Protein AF-A0A1J3CJ86-F1 (afdb_monomer)

Mean predicted aligned error: 16.38 Å

Radius of gyration: 34.25 Å; Cα contacts (8 Å, |Δi|>4): 81; chains: 1; bounding box: 59×75×87 Å

Organism: Noccaea caerulescens (NCBI:txid107243)

Sequence (129 aa):
MSSCFKLSFVILFLCLLSSSFSSSASPLNSTDESETLRPQKEIQKLKLIRKQLQMINKPAVKTIQSSDGDTIDCVPSHHQPAFDHPSLHGQRPMDPPEMPKGYDQENESHEDFQLWSLSGESCLEGTIP

pLDDT: mean 77.87, std 17.09, range [33.91, 97.94]

Secondary structure (DSSP, 8-state):
--HHHHHHHHHHHHHHHGGG--------------TTHHHHHHHHHHHHHHHHHHHHPPPPSEEEE-TTS-EEEEEEGGGSGGGGSTTTTTPPPPPPPPPPPPP--TT------SGGGGGS--PPTTEE-

InterPro domains:
  IPR025521 Neprosin activation peptide [PF14365] (63-129)
  IPR053168 Glutamic endopeptidase [PTHR31589] (49-129)

Nearest PDB structures (foldseek):
  3ce2-assembly1_A  TM=3.555E-01  e=5.624E+00  Chlamydia abortus S26/3
  1mnm-assembly1_B  TM=3.456E-01  e=8.381E+00  Saccharomyces cerevisiae

Solvent-accessible surface area (backbone atoms only — not comparable to full-atom values): 8413 Å² total; per-residue (Å²): 136,63,66,67,61,51,54,52,52,52,52,54,52,54,59,60,59,59,77,73,69,81,85,75,82,82,87,81,97,67,95,70,82,61,78,77,52,57,65,57,51,49,54,53,51,52,52,52,49,54,55,50,48,64,69,60,58,66,77,55,84,45,73,49,75,25,95,89,66,51,76,40,51,16,26,50,57,51,66,41,62,74,30,73,39,83,93,37,50,92,48,68,78,73,84,77,74,82,76,78,79,70,83,86,58,95,80,64,75,86,69,75,85,48,72,48,64,74,70,76,61,76,57,59,90,72,32,37,103

Foldseek 3Di:
DPPVVVVVVVVVVVVVVVVPDDDDDDDDDDPDPPPVVVVVVVVVVVVVVVVVCVLQDAQAPDWFAFPVGDIDGWHQQCSHSVCVPPVNPPPQDDDDPDDDDDDCPPPDDPPPVDRRVVVVDDHDPRIHD

Structure (mmCIF, N/CA/C/O backbone):
data_AF-A0A1J3CJ86-F1
#
_entry.id   AF-A0A1J3CJ86-F1
#
loop_
_atom_site.group_PDB
_atom_site.id
_atom_site.type_symbol
_atom_site.label_atom_id
_atom_site.label_alt_id
_atom_site.label_comp_id
_atom_site.label_asym_id
_atom_site.label_entity_id
_atom_site.label_seq_id
_atom_site.pdbx_PDB_ins_code
_atom_site.Cartn_x
_atom_site.Cartn_y
_atom_site.Cartn_z
_atom_site.occupancy
_atom_site.B_iso_or_equiv
_atom_site.auth_seq_id
_atom_site.auth_comp_id
_atom_site.auth_asym_id
_atom_site.auth_atom_id
_atom_site.pdbx_PDB_model_num
ATOM 1 N N . MET A 1 1 ? 29.970 55.530 -54.287 1.00 57.94 1 MET A N 1
ATOM 2 C CA . MET A 1 1 ? 29.351 54.180 -54.229 1.00 57.94 1 MET A CA 1
ATOM 3 C C . MET A 1 1 ? 30.361 53.015 -54.309 1.00 57.94 1 MET A C 1
ATOM 5 O O . MET A 1 1 ? 29.983 51.937 -54.732 1.00 57.94 1 MET A O 1
ATOM 9 N N . SER A 1 2 ? 31.623 53.165 -53.865 1.00 59.69 2 SER A N 1
ATOM 10 C CA . SER A 1 2 ? 32.623 52.066 -53.922 1.00 59.69 2 SER A CA 1
ATOM 11 C C . SER A 1 2 ? 33.019 51.507 -52.542 1.00 59.69 2 SER A C 1
ATOM 13 O O . SER A 1 2 ? 33.425 50.355 -52.441 1.00 59.69 2 SER A O 1
ATOM 15 N N . SER A 1 3 ? 32.850 52.278 -51.459 1.00 58.56 3 SER A N 1
ATOM 16 C CA . SER A 1 3 ? 33.289 51.865 -50.113 1.00 58.56 3 SER A CA 1
ATOM 17 C C . SER A 1 3 ? 32.353 50.835 -49.453 1.00 58.56 3 SER A C 1
ATOM 19 O O . SER A 1 3 ? 32.815 49.832 -48.917 1.00 58.56 3 SER A O 1
ATOM 21 N N . CYS A 1 4 ? 31.030 50.997 -49.582 1.00 60.34 4 CYS A N 1
ATOM 22 C CA . CYS A 1 4 ? 30.057 50.068 -48.986 1.00 60.34 4 CYS A CA 1
ATOM 23 C C . CYS A 1 4 ? 30.062 48.679 -49.650 1.00 60.34 4 CYS A C 1
ATOM 25 O O . CYS A 1 4 ? 29.867 47.673 -48.974 1.00 60.34 4 CYS A O 1
ATOM 27 N N . PHE A 1 5 ? 30.345 48.612 -50.955 1.00 58.75 5 PHE A N 1
ATOM 28 C CA . PHE A 1 5 ? 30.425 47.346 -51.693 1.00 58.75 5 PHE A CA 1
ATOM 29 C C . PHE A 1 5 ? 31.657 46.524 -51.281 1.00 58.75 5 PHE A C 1
ATOM 31 O O . PHE A 1 5 ? 31.581 45.305 -51.153 1.00 58.75 5 PHE A O 1
ATOM 38 N N . LYS A 1 6 ? 32.779 47.200 -50.992 1.00 62.78 6 LYS A N 1
ATOM 39 C CA . LYS A 1 6 ? 34.004 46.565 -50.485 1.00 62.78 6 LYS A CA 1
ATOM 40 C C . LYS A 1 6 ? 33.827 46.040 -49.062 1.00 62.78 6 LYS A C 1
ATOM 42 O O . LYS A 1 6 ? 34.272 44.937 -48.771 1.00 62.78 6 LYS A O 1
ATOM 47 N N . LEU A 1 7 ? 33.131 46.788 -48.202 1.00 61.44 7 LEU A N 1
ATOM 48 C CA . LEU A 1 7 ? 32.867 46.364 -46.825 1.00 61.44 7 LEU A CA 1
ATOM 49 C C . LEU A 1 7 ? 31.943 45.136 -46.769 1.00 61.44 7 LEU A C 1
ATOM 51 O O . LEU A 1 7 ? 32.199 44.210 -46.007 1.00 61.44 7 LEU A O 1
ATOM 55 N N . SER A 1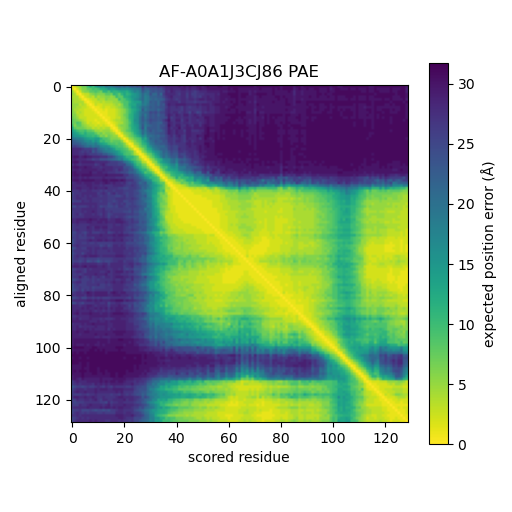 8 ? 30.924 45.085 -47.633 1.00 65.94 8 SER A N 1
ATOM 56 C CA . SER A 1 8 ? 30.028 43.927 -47.741 1.00 65.94 8 SER A CA 1
ATOM 57 C C . SER A 1 8 ? 30.752 42.666 -48.234 1.00 65.94 8 SER A C 1
ATOM 59 O O . SER A 1 8 ? 30.530 41.586 -47.689 1.00 65.94 8 SER A O 1
ATOM 61 N N . PHE A 1 9 ? 31.674 42.800 -49.194 1.00 71.00 9 PHE A N 1
ATOM 62 C CA . PHE A 1 9 ? 32.439 41.663 -49.714 1.00 71.00 9 PHE A CA 1
ATOM 63 C C . PHE A 1 9 ? 33.434 41.103 -48.685 1.00 71.00 9 PHE A C 1
ATOM 65 O O . PHE A 1 9 ? 33.589 39.891 -48.578 1.00 71.00 9 PHE A O 1
ATOM 72 N N . VAL A 1 10 ? 34.060 41.971 -47.879 1.00 74.69 10 VAL A N 1
ATOM 73 C CA . VAL A 1 10 ? 34.962 41.557 -46.789 1.00 74.69 10 VAL A CA 1
ATOM 74 C C . VAL A 1 10 ? 34.203 40.796 -45.699 1.00 74.69 10 VAL A C 1
ATOM 76 O O . VAL A 1 10 ? 34.683 39.766 -45.236 1.00 74.69 10 VAL A O 1
ATOM 79 N N . ILE A 1 11 ? 33.000 41.248 -45.330 1.00 71.31 11 ILE A N 1
ATOM 80 C CA . ILE A 1 11 ? 32.159 40.561 -44.336 1.00 71.31 11 ILE A CA 1
ATOM 81 C C . ILE A 1 11 ? 31.723 39.183 -44.854 1.00 71.31 11 ILE A C 1
ATOM 83 O O . ILE A 1 11 ? 31.832 38.200 -44.128 1.00 71.31 11 ILE A O 1
ATOM 87 N N . LEU A 1 12 ? 31.310 39.084 -46.122 1.00 71.62 12 LEU A N 1
ATOM 88 C CA . LEU A 1 12 ? 30.929 37.807 -46.731 1.00 71.62 12 LEU A CA 1
ATOM 89 C C . LEU A 1 12 ? 32.105 36.813 -46.757 1.00 71.62 12 LEU A C 1
ATOM 91 O O . LEU A 1 12 ? 31.930 35.635 -46.460 1.00 71.62 12 LEU A O 1
ATOM 95 N N . PHE A 1 13 ? 33.314 37.293 -47.058 1.00 71.50 13 PHE A N 1
ATOM 96 C CA . PHE A 1 13 ? 34.519 36.464 -47.087 1.00 71.50 13 PHE A CA 1
ATOM 97 C C . PHE A 1 13 ? 34.926 35.981 -45.684 1.00 71.50 13 PHE A C 1
ATOM 99 O O . PHE A 1 13 ? 35.289 34.819 -45.514 1.00 71.50 13 PHE A O 1
ATOM 106 N N . LEU A 1 14 ? 34.796 36.836 -44.661 1.00 66.50 14 LEU A N 1
ATOM 107 C CA . LEU A 1 14 ? 35.031 36.471 -43.259 1.00 66.50 14 LEU A CA 1
ATOM 108 C C . LEU A 1 14 ? 34.024 35.426 -42.753 1.00 66.50 14 LEU A C 1
ATOM 110 O O . LEU A 1 14 ? 34.416 34.509 -42.035 1.00 66.50 14 LEU A O 1
ATOM 114 N N . CYS A 1 15 ? 32.757 35.511 -43.172 1.00 65.88 15 CYS A N 1
ATOM 115 C CA . CYS A 1 15 ? 31.732 34.517 -42.839 1.00 65.88 15 CYS A CA 1
ATOM 116 C C . CYS A 1 15 ? 31.951 33.155 -43.522 1.00 65.88 15 CYS A C 1
ATOM 118 O O . CYS A 1 15 ? 31.556 32.132 -42.973 1.00 65.88 15 CYS A O 1
ATOM 120 N N . LEU A 1 16 ? 32.577 33.119 -44.703 1.00 64.00 16 LEU A N 1
ATOM 121 C CA . LEU A 1 16 ? 32.892 31.870 -45.415 1.00 64.00 16 LEU A CA 1
ATOM 122 C C . LEU A 1 16 ? 34.160 31.184 -44.878 1.00 64.00 16 LEU A C 1
ATOM 124 O O . LEU A 1 16 ? 34.303 29.966 -44.974 1.00 64.00 16 LEU A O 1
ATOM 128 N N . LEU A 1 17 ? 35.081 31.949 -44.287 1.00 59.59 17 LEU A N 1
ATOM 129 C CA . LEU A 1 17 ? 36.288 31.418 -43.644 1.00 59.59 17 LEU A CA 1
ATOM 130 C C . LEU A 1 17 ? 36.003 30.814 -42.258 1.00 59.59 17 LEU A C 1
ATOM 132 O O . LEU A 1 17 ? 36.718 29.906 -41.835 1.00 59.59 17 LEU A O 1
ATOM 136 N N . SER A 1 18 ? 34.953 31.264 -41.562 1.00 56.06 18 SER A N 1
ATOM 137 C CA . SER A 1 18 ? 34.563 30.722 -40.253 1.00 56.06 18 SER A CA 1
ATOM 138 C C . SER A 1 18 ? 33.802 29.393 -40.330 1.00 56.06 18 SER A C 1
ATOM 140 O O . SER A 1 18 ? 33.787 28.657 -39.346 1.00 56.06 18 SER A O 1
ATOM 142 N N . SER A 1 19 ? 33.238 29.021 -41.487 1.00 52.34 19 SER A N 1
ATOM 143 C CA . SER A 1 19 ? 32.562 27.724 -41.673 1.00 52.34 19 SER A CA 1
ATOM 144 C C . SER A 1 19 ? 33.505 26.520 -41.808 1.00 52.34 19 SER A C 1
ATOM 146 O O . SER A 1 19 ? 33.032 25.387 -41.845 1.00 52.34 19 SER A O 1
ATOM 148 N N . SER A 1 20 ? 34.824 26.737 -41.850 1.00 57.09 20 SER A N 1
ATOM 149 C CA . SER A 1 20 ? 35.813 25.670 -42.090 1.00 57.09 20 SER A CA 1
ATOM 150 C C . SER A 1 20 ? 36.690 25.332 -40.880 1.00 57.09 20 SER A C 1
ATOM 152 O O . SER A 1 20 ? 37.531 24.443 -40.977 1.00 57.09 20 SER A O 1
ATOM 154 N N . PHE A 1 21 ? 36.510 25.999 -39.734 1.00 58.25 21 PHE A N 1
ATOM 155 C CA . PHE A 1 21 ? 37.274 25.711 -38.517 1.00 58.25 21 PHE A CA 1
ATOM 156 C C . PHE A 1 21 ? 36.378 25.165 -37.406 1.00 58.25 21 PHE A C 1
ATOM 158 O O . PHE A 1 21 ? 35.849 2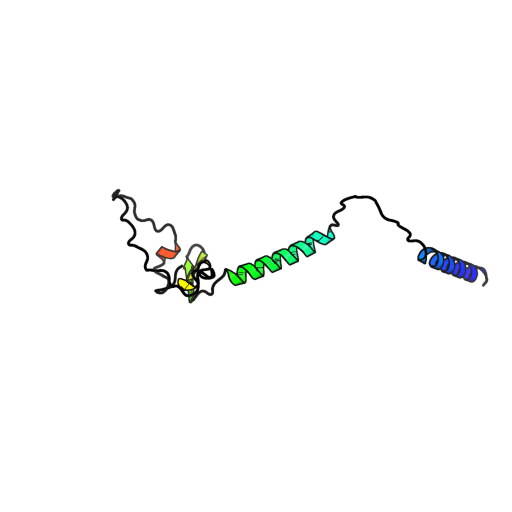5.886 -36.566 1.00 58.25 21 PHE A O 1
ATOM 165 N N . SER A 1 22 ? 36.270 23.843 -37.368 1.00 48.44 22 SER A N 1
ATOM 166 C CA . SER A 1 22 ? 36.162 23.093 -36.117 1.00 48.44 22 SER A CA 1
ATOM 167 C C . SER A 1 22 ? 36.925 21.787 -36.292 1.00 48.44 22 SER A C 1
ATOM 169 O O . SER A 1 22 ? 36.360 20.715 -36.475 1.00 48.44 22 SER A O 1
ATOM 171 N N . SER A 1 23 ? 38.252 21.910 -36.276 1.00 54.12 23 SER A N 1
ATOM 172 C CA . SER A 1 23 ? 39.119 20.808 -35.888 1.00 54.12 23 SER A CA 1
ATOM 173 C C . SER A 1 23 ? 39.090 20.727 -34.369 1.00 54.12 23 SER A C 1
ATOM 175 O O . SER A 1 23 ? 39.590 21.627 -33.698 1.00 54.12 23 SER A O 1
ATOM 177 N N . SER A 1 24 ? 38.579 19.635 -33.822 1.00 51.22 24 SER A N 1
ATOM 178 C CA . SER A 1 24 ? 39.091 19.142 -32.549 1.00 51.22 24 SER A CA 1
ATOM 179 C C . SER A 1 24 ? 39.188 17.624 -32.592 1.00 51.22 24 SER A C 1
ATOM 181 O O . SER A 1 24 ? 38.215 16.880 -32.503 1.00 51.22 24 SER A O 1
ATOM 183 N N . ALA A 1 25 ? 40.430 17.177 -32.759 1.00 50.38 25 ALA A N 1
ATOM 184 C CA . ALA A 1 25 ? 40.865 15.872 -32.315 1.00 50.38 25 ALA A CA 1
ATOM 185 C C . ALA A 1 25 ? 40.487 15.692 -30.832 1.00 50.38 25 ALA A C 1
ATOM 187 O O . ALA A 1 25 ? 40.754 16.564 -30.007 1.00 50.38 25 ALA A O 1
ATOM 188 N N . SER A 1 26 ? 39.883 14.557 -30.486 1.00 48.12 26 SER A N 1
ATOM 189 C CA . SER A 1 26 ? 39.986 13.992 -29.130 1.00 48.12 26 SER A CA 1
ATOM 190 C C . SER A 1 26 ? 41.436 13.502 -28.932 1.00 48.12 26 SER A C 1
ATOM 192 O O . SER A 1 26 ? 42.034 13.131 -29.945 1.00 48.12 26 SER A O 1
ATOM 194 N N . PRO A 1 27 ? 42.037 13.446 -27.718 1.00 57.22 27 PRO A N 1
ATOM 195 C CA . PRO A 1 27 ? 41.404 13.014 -26.465 1.00 57.22 27 PRO A CA 1
ATOM 196 C C . PRO A 1 27 ? 41.883 13.748 -25.186 1.00 57.22 27 PRO A C 1
ATOM 198 O O . PRO A 1 27 ? 43.078 13.901 -24.950 1.00 57.22 27 PRO A O 1
ATOM 201 N N . LEU A 1 28 ? 40.973 14.080 -24.266 1.00 33.91 28 LEU A N 1
ATOM 202 C CA . LEU A 1 28 ? 41.328 14.128 -22.844 1.00 33.91 28 LEU A CA 1
ATOM 203 C C . LEU A 1 28 ? 40.105 13.812 -21.986 1.00 33.91 28 LEU A C 1
ATOM 205 O O . LEU A 1 28 ? 39.026 14.367 -22.162 1.00 33.91 28 LEU A O 1
ATOM 209 N N . ASN A 1 29 ? 40.309 12.856 -21.090 1.00 55.03 29 ASN A N 1
ATOM 210 C CA . ASN A 1 29 ? 39.376 12.378 -20.092 1.00 55.03 29 ASN A CA 1
ATOM 211 C C . ASN A 1 29 ? 39.077 13.499 -19.084 1.00 55.03 29 ASN A C 1
ATOM 213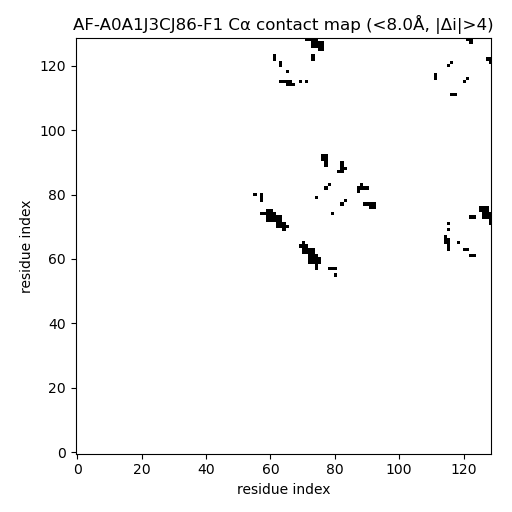 O O . ASN A 1 29 ? 39.884 13.770 -18.199 1.00 55.03 29 ASN A O 1
ATOM 217 N N . SER A 1 30 ? 37.921 14.136 -19.211 1.00 39.59 30 SER A N 1
ATOM 218 C CA . SER A 1 30 ? 37.309 14.913 -18.140 1.00 39.59 30 SER A CA 1
ATOM 219 C C . SER A 1 30 ? 35.832 14.563 -18.121 1.00 39.59 30 SER A C 1
ATOM 221 O O . SER A 1 30 ? 35.083 14.908 -19.033 1.00 39.59 30 SER A O 1
ATOM 223 N N . THR A 1 31 ? 35.441 13.823 -17.090 1.00 51.44 31 THR A N 1
ATOM 224 C CA . THR A 1 31 ? 34.066 13.756 -16.607 1.00 51.44 31 THR A CA 1
ATOM 225 C C . THR A 1 31 ? 33.567 15.181 -16.399 1.00 51.44 31 THR A C 1
ATOM 227 O O . THR A 1 31 ? 33.867 15.789 -15.376 1.00 51.44 31 THR A O 1
ATOM 230 N N . ASP A 1 32 ? 32.851 15.713 -17.380 1.00 50.47 32 ASP A N 1
ATOM 231 C CA . ASP A 1 32 ? 32.017 16.892 -17.204 1.00 50.47 32 ASP A CA 1
ATOM 232 C C . ASP A 1 32 ? 30.587 16.459 -17.530 1.00 50.47 32 ASP A C 1
ATOM 234 O O . ASP A 1 32 ? 30.176 16.321 -18.687 1.00 50.47 32 ASP A O 1
ATOM 238 N N . GLU A 1 33 ? 29.875 16.060 -16.476 1.00 53.47 33 GLU A N 1
ATOM 239 C CA . GLU A 1 33 ? 28.478 15.658 -16.537 1.00 53.47 33 GLU A CA 1
ATOM 240 C C . GLU A 1 33 ? 27.640 16.881 -16.919 1.00 53.47 33 GLU A C 1
ATOM 242 O O . GLU A 1 33 ? 27.311 17.723 -16.088 1.00 53.47 33 GLU A O 1
ATOM 247 N N . SER A 1 34 ? 27.264 16.969 -18.194 1.00 54.25 34 SER A N 1
ATOM 248 C CA . SER A 1 34 ? 26.325 17.973 -18.688 1.00 54.25 34 SER A CA 1
ATOM 249 C C . SER A 1 34 ? 25.022 17.951 -17.874 1.00 54.25 34 SER A C 1
ATOM 251 O O . SER A 1 34 ? 24.318 16.934 -17.838 1.00 54.25 34 SER A O 1
ATOM 253 N N . GLU A 1 35 ? 24.660 19.089 -17.279 1.00 60.22 35 GLU A N 1
ATOM 254 C CA . GLU A 1 35 ? 23.446 19.280 -16.468 1.00 60.22 35 GLU A CA 1
ATOM 255 C C . GLU A 1 35 ? 22.130 18.919 -17.196 1.00 60.22 35 GLU A C 1
ATOM 257 O O . GLU A 1 35 ? 21.116 18.642 -16.553 1.00 60.22 35 GLU A O 1
ATOM 262 N N . THR A 1 36 ? 22.135 18.811 -18.528 1.00 57.34 36 THR A N 1
ATOM 263 C CA . THR A 1 36 ? 20.987 18.414 -19.367 1.00 57.34 36 THR A CA 1
ATOM 264 C C . THR A 1 36 ? 20.575 16.937 -19.221 1.00 57.34 36 THR A C 1
ATOM 266 O O . THR A 1 36 ? 19.478 16.555 -19.632 1.00 57.34 36 THR A O 1
ATOM 269 N N . LEU A 1 37 ? 21.409 16.085 -18.611 1.00 60.03 37 LEU A N 1
ATOM 270 C CA . LEU A 1 37 ? 21.111 14.657 -18.410 1.00 60.03 37 LEU A CA 1
ATOM 271 C C . LEU A 1 37 ? 20.207 14.389 -17.199 1.00 60.03 37 LEU A C 1
ATOM 273 O O . LEU A 1 37 ? 19.504 13.374 -17.169 1.00 60.03 37 LEU A O 1
ATOM 277 N N . ARG A 1 38 ? 20.177 15.298 -16.212 1.00 67.12 38 ARG A N 1
ATOM 278 C CA . ARG A 1 38 ? 19.338 15.139 -15.012 1.00 67.12 38 ARG A CA 1
ATOM 279 C C . ARG A 1 38 ? 17.840 15.086 -15.359 1.00 67.12 38 ARG A C 1
ATOM 281 O O . ARG A 1 38 ? 17.198 14.115 -14.958 1.00 67.12 38 ARG A O 1
ATOM 288 N N . PRO A 1 39 ? 17.276 16.010 -16.169 1.00 82.06 39 PRO A N 1
ATOM 289 C CA . PRO A 1 39 ? 15.857 15.957 -16.532 1.00 82.06 39 PRO A CA 1
ATOM 290 C C . PRO A 1 39 ? 15.460 14.688 -17.301 1.00 82.06 39 PRO A C 1
ATOM 292 O O . PRO A 1 39 ? 14.417 14.095 -17.029 1.00 82.06 39 PR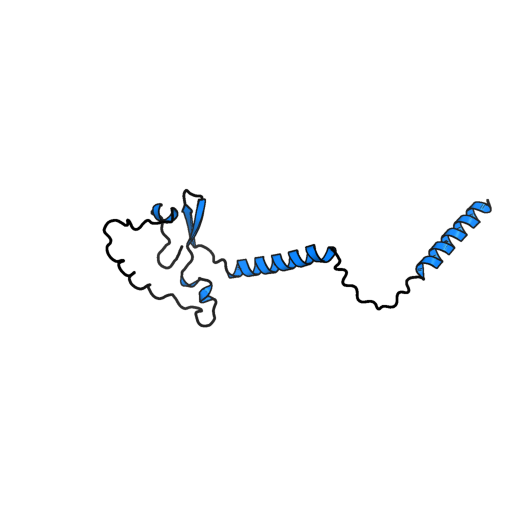O A O 1
ATOM 295 N N . GLN A 1 40 ? 16.289 14.226 -18.244 1.00 88.12 40 GLN A N 1
ATOM 296 C CA . GLN A 1 40 ? 15.983 13.036 -19.050 1.00 88.12 40 GLN A CA 1
ATOM 297 C C . GLN A 1 40 ? 16.025 11.746 -18.218 1.00 88.12 40 GLN A C 1
ATOM 299 O O . GLN A 1 40 ? 15.144 10.892 -18.357 1.00 88.12 40 GLN A O 1
ATOM 304 N N . LYS A 1 41 ? 17.009 11.621 -17.320 1.00 92.25 41 LYS A N 1
ATOM 305 C CA . LYS A 1 41 ? 17.140 10.485 -16.401 1.00 92.25 41 LYS A CA 1
ATOM 306 C C . LYS A 1 41 ? 15.963 10.402 -15.425 1.00 92.25 41 LYS A C 1
ATOM 308 O O . LYS A 1 41 ? 15.416 9.317 -15.231 1.00 92.25 41 LYS A O 1
ATOM 313 N N . GLU A 1 42 ? 15.517 11.530 -14.871 1.00 94.56 42 GLU A N 1
ATOM 314 C CA . GLU A 1 42 ? 14.343 11.567 -13.986 1.00 94.56 42 GLU A CA 1
ATOM 315 C C . GLU A 1 42 ? 13.053 11.175 -14.717 1.00 94.56 42 GLU A C 1
ATOM 317 O O . GLU A 1 42 ? 12.257 10.393 -14.199 1.00 94.56 42 GLU A O 1
ATOM 322 N N . ILE A 1 43 ? 12.864 11.618 -15.965 1.00 95.94 43 ILE A N 1
ATOM 323 C CA . ILE A 1 43 ? 11.708 11.196 -16.773 1.00 95.94 43 ILE A CA 1
ATOM 324 C C . ILE A 1 43 ? 11.705 9.675 -16.976 1.00 95.94 43 ILE A C 1
ATOM 326 O O . ILE A 1 43 ? 10.654 9.039 -16.859 1.00 95.94 43 ILE A O 1
ATOM 330 N N . GLN A 1 44 ? 12.859 9.071 -17.271 1.00 96.31 44 GLN A N 1
ATOM 331 C CA . GL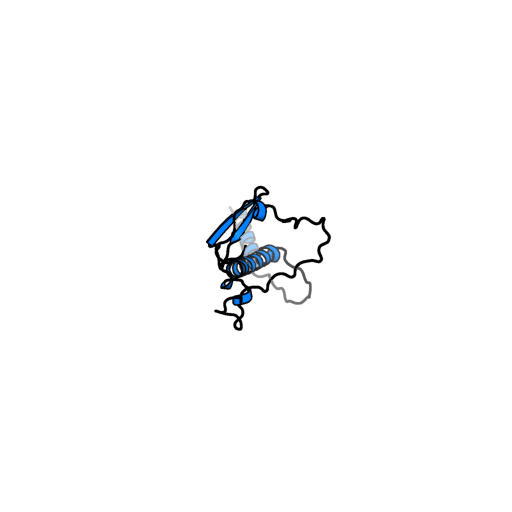N A 1 44 ? 12.970 7.616 -17.422 1.00 96.31 44 GLN A CA 1
ATOM 332 C C . GLN A 1 44 ? 12.682 6.885 -16.105 1.00 96.31 44 GLN A C 1
ATOM 334 O O . GLN A 1 44 ? 11.922 5.914 -16.097 1.00 96.31 44 GLN A O 1
ATOM 339 N N . LYS A 1 45 ? 13.206 7.392 -14.986 1.00 96.62 45 LYS A N 1
ATOM 340 C CA . LYS A 1 45 ? 12.93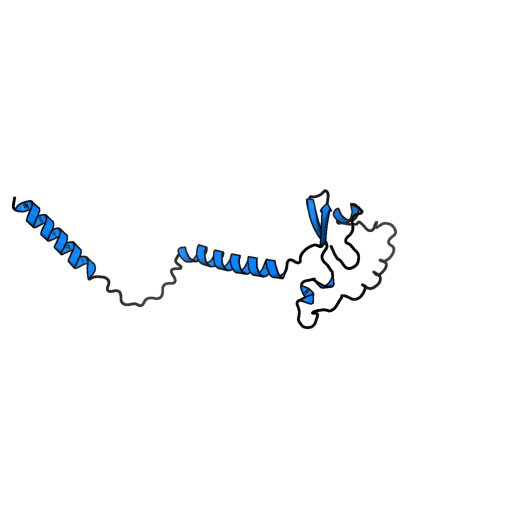5 6.866 -13.644 1.00 96.62 45 LYS A CA 1
ATOM 341 C C . LYS A 1 45 ? 11.441 6.913 -13.310 1.00 96.62 45 LYS A C 1
ATOM 343 O O . LYS A 1 45 ? 10.877 5.905 -12.894 1.00 96.62 45 LYS A O 1
ATOM 348 N N . LEU A 1 46 ? 10.770 8.036 -13.569 1.00 97.19 46 LEU A N 1
ATOM 349 C CA . LEU A 1 46 ? 9.327 8.186 -13.349 1.00 97.19 46 LEU A CA 1
ATOM 350 C C . LEU A 1 46 ? 8.499 7.241 -14.228 1.00 97.19 46 LEU A C 1
ATOM 352 O O . LEU A 1 46 ? 7.477 6.727 -13.778 1.00 97.19 46 LEU A O 1
ATOM 356 N N . LYS A 1 47 ? 8.924 6.978 -15.471 1.00 97.56 47 LYS A N 1
ATOM 357 C CA . LYS A 1 47 ? 8.275 5.973 -16.331 1.00 97.56 47 LYS A CA 1
ATOM 358 C C . LYS A 1 47 ? 8.379 4.570 -15.732 1.00 97.56 47 LYS A C 1
ATOM 360 O O . LYS A 1 47 ? 7.380 3.855 -15.718 1.00 97.56 47 LYS A O 1
ATOM 365 N N . LEU A 1 48 ? 9.551 4.197 -15.214 1.00 97.88 48 LEU A N 1
ATOM 366 C CA . LEU A 1 48 ? 9.752 2.905 -14.557 1.00 97.88 48 LEU A CA 1
ATOM 367 C C . LEU A 1 48 ? 8.891 2.778 -13.294 1.00 97.88 48 LEU A C 1
ATOM 369 O O . LEU A 1 48 ? 8.199 1.777 -13.137 1.00 97.88 48 LEU A O 1
ATOM 373 N N . ILE A 1 49 ? 8.867 3.815 -12.450 1.00 97.94 49 ILE A N 1
ATOM 374 C CA . ILE A 1 49 ? 8.036 3.854 -11.237 1.00 97.94 49 ILE A CA 1
ATOM 375 C C . ILE A 1 49 ? 6.556 3.694 -11.591 1.00 97.94 49 ILE A C 1
ATOM 377 O O . ILE A 1 49 ? 5.883 2.853 -11.009 1.00 97.94 49 ILE A O 1
ATOM 381 N N . ARG A 1 50 ? 6.046 4.440 -12.581 1.00 97.50 50 ARG A N 1
ATOM 382 C CA . ARG A 1 50 ? 4.642 4.318 -13.010 1.00 97.50 50 ARG A CA 1
ATOM 383 C C . ARG A 1 50 ? 4.308 2.913 -13.497 1.00 97.50 50 ARG A C 1
ATOM 385 O O . ARG A 1 50 ? 3.270 2.381 -13.121 1.00 97.50 50 ARG A O 1
ATOM 392 N N . LYS A 1 51 ? 5.187 2.312 -14.303 1.00 97.06 51 LYS A N 1
ATOM 393 C CA . LYS A 1 51 ? 5.003 0.936 -14.775 1.00 97.06 51 LYS A CA 1
ATOM 394 C C . LYS A 1 51 ? 4.975 -0.047 -13.602 1.00 97.06 51 LYS A C 1
ATOM 396 O O . LYS A 1 51 ? 4.125 -0.924 -13.580 1.00 97.06 51 LYS A O 1
ATOM 401 N N . GLN A 1 52 ? 5.863 0.123 -12.623 1.00 95.19 52 GLN A N 1
ATOM 402 C CA . GLN A 1 52 ? 5.908 -0.738 -11.443 1.00 95.19 52 GLN A CA 1
ATOM 403 C C . GLN A 1 52 ? 4.653 -0.587 -10.573 1.00 95.19 52 GLN A C 1
ATOM 405 O O . GLN A 1 52 ? 4.072 -1.589 -10.169 1.00 95.19 52 GLN A O 1
ATOM 410 N N . LEU A 1 53 ? 4.197 0.647 -10.337 1.00 95.31 53 LEU A N 1
ATOM 411 C CA . LEU A 1 53 ? 2.973 0.921 -9.580 1.00 95.31 53 LEU A CA 1
ATOM 412 C C . LEU A 1 53 ? 1.743 0.288 -10.236 1.00 95.31 53 LEU A C 1
ATOM 414 O O . LEU A 1 53 ? 0.909 -0.262 -9.534 1.00 95.31 53 LEU A O 1
ATOM 418 N N . GLN A 1 54 ? 1.656 0.297 -11.569 1.00 92.31 54 GLN A N 1
ATOM 419 C CA . GLN A 1 54 ? 0.568 -0.374 -12.292 1.00 92.31 54 GLN A CA 1
ATOM 420 C C . GLN A 1 54 ? 0.561 -1.898 -12.111 1.00 92.31 54 GLN A C 1
ATOM 422 O O . GLN A 1 54 ? -0.492 -2.507 -12.255 1.00 92.31 54 GLN A O 1
ATOM 427 N N . MET A 1 55 ? 1.709 -2.522 -11.822 1.00 89.75 55 MET A N 1
ATOM 428 C CA . MET A 1 55 ? 1.768 -3.966 -11.564 1.00 89.75 55 MET A CA 1
ATOM 429 C C . MET A 1 55 ? 1.452 -4.309 -10.104 1.00 89.75 55 MET A C 1
ATOM 431 O O . MET A 1 55 ? 0.791 -5.316 -9.846 1.00 89.75 55 MET A O 1
ATOM 435 N N . ILE A 1 56 ? 1.923 -3.481 -9.164 1.00 91.75 56 ILE A N 1
ATOM 436 C CA . ILE A 1 56 ? 1.742 -3.698 -7.721 1.00 91.75 56 ILE A CA 1
ATOM 437 C C . ILE A 1 56 ? 0.319 -3.343 -7.283 1.00 91.75 56 ILE A C 1
ATOM 439 O O . ILE A 1 56 ? -0.284 -4.104 -6.531 1.00 91.75 56 ILE A O 1
ATOM 443 N N . ASN A 1 57 ? -0.223 -2.215 -7.746 1.00 92.25 57 ASN A N 1
ATOM 444 C CA . ASN A 1 57 ? -1.536 -1.747 -7.315 1.00 92.25 57 ASN A CA 1
ATOM 445 C C . ASN A 1 57 ? -2.626 -2.605 -7.954 1.00 92.25 57 ASN A C 1
ATOM 447 O O . ASN A 1 57 ? -2.795 -2.620 -9.175 1.00 92.25 57 ASN A O 1
ATOM 451 N N . LYS A 1 58 ? -3.373 -3.315 -7.114 1.00 91.19 58 LYS A N 1
ATOM 452 C CA . LYS A 1 58 ? -4.497 -4.154 -7.527 1.00 91.19 58 LYS A CA 1
ATOM 453 C C . LYS A 1 58 ? -5.798 -3.356 -7.396 1.00 91.19 58 LYS A C 1
ATOM 455 O O . LYS A 1 58 ? -5.889 -2.504 -6.517 1.00 91.19 58 LYS A O 1
ATOM 460 N N . PRO A 1 59 ? -6.793 -3.587 -8.268 1.00 93.12 59 PRO A N 1
ATOM 461 C CA . PRO A 1 59 ? -8.055 -2.866 -8.191 1.00 93.12 59 PRO A CA 1
ATOM 462 C C . PRO A 1 59 ? -8.815 -3.254 -6.919 1.00 93.12 59 PRO A C 1
ATOM 464 O O . PRO A 1 59 ? -9.064 -4.438 -6.675 1.00 93.12 59 PRO A O 1
ATOM 467 N N . ALA A 1 60 ? -9.204 -2.250 -6.140 1.00 95.69 60 ALA A N 1
ATOM 468 C CA . ALA A 1 60 ? -10.061 -2.427 -4.980 1.00 95.69 60 ALA A CA 1
ATOM 469 C C . ALA A 1 60 ? -11.489 -2.792 -5.411 1.00 95.69 60 ALA A C 1
ATOM 471 O O . ALA A 1 60 ? -12.008 -2.267 -6.400 1.00 95.69 60 ALA A O 1
ATOM 472 N N . VAL A 1 61 ? -12.143 -3.672 -4.653 1.00 96.75 61 VAL A N 1
ATOM 473 C CA . VAL A 1 61 ? -13.581 -3.964 -4.807 1.00 96.75 61 VAL A CA 1
ATOM 474 C C . VAL A 1 61 ? -14.445 -3.144 -3.851 1.00 96.75 61 VAL A C 1
ATOM 476 O O . VAL A 1 61 ? -15.643 -2.987 -4.077 1.00 96.75 61 VAL A O 1
ATOM 479 N N . LYS A 1 62 ? -13.837 -2.630 -2.781 1.00 95.81 62 LYS A N 1
ATOM 480 C CA . LYS A 1 62 ? -14.429 -1.728 -1.797 1.00 95.81 62 LYS A CA 1
ATOM 481 C C . LYS A 1 62 ? -13.311 -0.849 -1.242 1.00 95.81 62 LYS A C 1
ATOM 483 O O . LYS A 1 62 ? -12.199 -1.332 -1.081 1.00 95.81 62 LYS A O 1
ATOM 488 N N . THR A 1 63 ? -13.623 0.396 -0.917 1.00 96.31 63 THR A N 1
ATOM 489 C CA . THR A 1 63 ? -12.708 1.304 -0.225 1.00 96.31 63 THR A CA 1
ATOM 490 C C . THR A 1 63 ? -13.378 1.764 1.064 1.00 96.31 63 THR A C 1
ATOM 492 O O . THR A 1 63 ? -14.523 2.214 1.022 1.00 96.31 63 THR A O 1
ATOM 495 N N . ILE A 1 64 ? -12.691 1.625 2.194 1.00 95.25 64 ILE A N 1
ATOM 496 C CA . ILE A 1 64 ? -13.132 2.100 3.509 1.00 95.25 64 ILE A CA 1
ATOM 497 C C . ILE A 1 64 ? -12.371 3.391 3.803 1.00 95.25 64 ILE A C 1
ATOM 499 O O . ILE A 1 64 ? -11.153 3.445 3.635 1.00 95.25 64 ILE A O 1
ATOM 503 N N . GLN A 1 65 ? -13.086 4.433 4.217 1.00 94.75 65 GLN A N 1
ATOM 504 C CA . GLN A 1 65 ? -12.475 5.689 4.645 1.00 94.75 65 GLN A CA 1
ATOM 505 C C . GLN A 1 65 ? -12.629 5.841 6.147 1.00 94.75 65 GLN A C 1
ATOM 507 O O . GLN A 1 65 ? -13.735 5.791 6.683 1.00 94.75 65 GLN A O 1
ATOM 512 N N . SER A 1 66 ? -11.506 6.042 6.816 1.00 91.44 66 SER A N 1
ATOM 513 C CA . SER A 1 66 ? -11.467 6.320 8.240 1.00 91.44 66 SER A CA 1
ATOM 514 C C . SER A 1 66 ? -11.640 7.810 8.516 1.00 91.44 66 SER A C 1
ATOM 516 O O . SER A 1 66 ? -11.413 8.664 7.656 1.00 91.44 66 SER A O 1
ATOM 518 N N . SER A 1 67 ? -12.039 8.140 9.741 1.00 91.25 67 SER A N 1
ATOM 519 C CA . SER A 1 67 ? -12.246 9.525 10.173 1.00 91.25 67 SER A CA 1
ATOM 520 C C . SER A 1 67 ? -10.944 10.325 10.316 1.00 91.25 67 SER A C 1
ATOM 522 O O . SER A 1 67 ? -10.992 11.554 10.300 1.00 91.25 67 SER A O 1
ATOM 524 N N . ASP A 1 68 ? -9.792 9.655 10.399 1.00 91.50 68 ASP A N 1
ATOM 525 C CA . ASP A 1 68 ? -8.450 10.256 10.330 1.00 91.50 68 ASP A CA 1
ATOM 526 C C . ASP A 1 68 ? -7.958 10.504 8.892 1.00 91.50 68 ASP A C 1
ATOM 528 O O . ASP A 1 68 ? -6.932 11.156 8.699 1.00 91.50 68 ASP A O 1
ATOM 532 N N . GLY A 1 69 ? -8.714 10.061 7.882 1.00 92.25 69 GLY A N 1
ATOM 533 C CA . GLY A 1 69 ? -8.382 10.222 6.468 1.00 92.25 69 GLY A CA 1
ATOM 534 C C . GLY A 1 69 ? -7.658 9.028 5.844 1.00 92.25 69 GLY A C 1
ATOM 535 O O . GLY A 1 69 ? -7.334 9.093 4.654 1.00 92.25 69 GLY A O 1
ATOM 536 N N . ASP A 1 70 ? -7.441 7.939 6.589 1.00 92.12 70 ASP A N 1
ATOM 537 C CA . ASP A 1 70 ? -6.918 6.702 6.012 1.00 92.12 70 ASP A CA 1
ATOM 538 C C . ASP A 1 70 ? -7.902 6.120 4.991 1.00 92.12 70 ASP A C 1
ATOM 540 O O . ASP A 1 70 ? -9.119 6.092 5.192 1.00 92.12 70 ASP A O 1
ATOM 544 N N . THR A 1 71 ? -7.359 5.656 3.866 1.00 94.62 71 THR A N 1
ATOM 545 C CA . THR A 1 71 ? -8.110 5.010 2.787 1.00 94.62 71 THR A CA 1
ATOM 546 C C . THR A 1 71 ? -7.635 3.571 2.661 1.00 94.62 71 THR A C 1
ATOM 548 O O . THR A 1 71 ? -6.484 3.331 2.299 1.00 94.62 71 THR A O 1
ATOM 551 N N . ILE A 1 72 ? -8.522 2.627 2.965 1.00 95.06 72 ILE A N 1
ATOM 552 C CA . ILE A 1 72 ? -8.237 1.193 2.991 1.00 95.06 72 ILE A CA 1
ATOM 553 C C . ILE A 1 72 ? -8.930 0.530 1.806 1.00 95.06 72 ILE A C 1
ATOM 555 O O . ILE A 1 72 ? -10.159 0.498 1.728 1.00 95.06 72 ILE A O 1
ATOM 559 N N . ASP A 1 73 ? -8.142 0.017 0.870 1.00 95.81 73 ASP A N 1
ATOM 560 C CA . ASP A 1 73 ? -8.626 -0.603 -0.357 1.00 95.81 73 ASP A CA 1
ATOM 561 C C . ASP A 1 73 ? -8.749 -2.118 -0.180 1.00 95.81 73 ASP A C 1
ATOM 563 O O . ASP A 1 73 ? -7.770 -2.857 -0.226 1.00 95.81 73 ASP A O 1
ATOM 567 N N . CYS A 1 74 ? -9.983 -2.602 -0.060 1.00 95.25 74 CYS A N 1
ATOM 568 C CA . CYS A 1 74 ? -10.271 -4.026 -0.008 1.00 95.25 74 CYS A CA 1
ATOM 569 C C . CYS A 1 74 ? -9.985 -4.673 -1.364 1.00 95.25 74 CYS A C 1
ATOM 571 O O . CYS A 1 74 ? -10.688 -4.425 -2.352 1.00 95.25 74 CYS A O 1
ATOM 573 N N . VAL A 1 75 ? -9.002 -5.564 -1.410 1.00 95.06 75 VAL A N 1
ATOM 574 C CA . VAL A 1 75 ? -8.581 -6.276 -2.623 1.00 95.06 75 VAL A CA 1
ATOM 575 C C . VAL A 1 75 ? -8.776 -7.785 -2.453 1.00 95.06 75 VAL A C 1
ATOM 577 O O . VAL A 1 75 ? -8.593 -8.309 -1.352 1.00 95.06 75 VAL A O 1
ATOM 580 N N . PRO A 1 76 ? -9.145 -8.542 -3.505 1.00 93.44 76 PRO A N 1
ATOM 581 C CA . PRO A 1 76 ? -9.325 -9.982 -3.354 1.00 93.44 76 PRO A CA 1
ATOM 582 C C . PRO A 1 76 ? -8.017 -10.664 -2.945 1.00 93.44 76 PRO A C 1
ATOM 584 O O . PRO A 1 76 ? -6.974 -10.421 -3.552 1.00 93.44 76 PRO A O 1
ATOM 587 N N . SER A 1 77 ? -8.062 -11.561 -1.958 1.00 91.50 77 SER A N 1
ATOM 588 C CA . SER A 1 77 ? -6.848 -12.067 -1.294 1.00 91.50 77 SER A CA 1
ATOM 589 C C . SER A 1 77 ? -5.876 -12.767 -2.252 1.00 91.50 77 SER A C 1
ATOM 591 O O . SER A 1 77 ? -4.665 -12.663 -2.106 1.00 91.50 77 SER A O 1
ATOM 593 N N . HIS A 1 78 ? -6.397 -13.443 -3.277 1.00 90.56 78 HIS A N 1
ATOM 594 C CA . HIS A 1 78 ? -5.615 -14.147 -4.302 1.00 90.56 78 HIS A CA 1
ATOM 595 C C . HIS A 1 78 ? -5.049 -13.234 -5.404 1.00 90.56 78 HIS A C 1
ATOM 597 O O . HIS A 1 78 ? -4.317 -13.704 -6.268 1.00 90.56 78 HIS A O 1
ATOM 603 N N . HIS A 1 79 ? -5.395 -11.944 -5.401 1.00 91.06 79 HIS A N 1
ATOM 604 C CA . HIS A 1 79 ? -4.818 -10.949 -6.306 1.00 91.06 79 HIS A CA 1
ATOM 605 C C . HIS A 1 79 ? -3.629 -10.212 -5.683 1.00 91.06 79 HIS A C 1
ATOM 607 O O . HIS A 1 79 ? -3.040 -9.372 -6.356 1.00 91.06 79 HIS A O 1
ATOM 613 N N . GLN A 1 80 ? -3.260 -10.505 -4.430 1.00 88.88 80 GLN A N 1
ATOM 614 C CA . GLN A 1 80 ? -2.103 -9.893 -3.776 1.00 88.88 80 GLN A CA 1
ATOM 615 C C . GLN A 1 80 ? -0.827 -10.048 -4.625 1.00 88.88 80 GLN A C 1
ATOM 617 O O . GLN A 1 80 ? -0.644 -11.101 -5.238 1.00 88.88 80 GLN A O 1
ATOM 622 N N . PRO A 1 81 ? 0.096 -9.065 -4.632 1.00 88.94 81 PRO A N 1
ATOM 623 C CA . PRO A 1 81 ? 1.322 -9.117 -5.439 1.00 88.94 81 PRO A CA 1
ATOM 624 C C . PRO A 1 81 ? 2.163 -10.390 -5.250 1.00 88.94 81 PRO A C 1
ATOM 626 O O . PRO A 1 81 ? 2.860 -10.816 -6.167 1.00 88.94 81 PRO A O 1
ATOM 629 N N . ALA A 1 82 ? 2.076 -11.043 -4.086 1.00 88.62 82 ALA A N 1
ATOM 630 C CA . ALA A 1 82 ? 2.726 -12.329 -3.838 1.00 88.62 82 ALA A CA 1
ATOM 631 C C . ALA A 1 82 ? 2.297 -13.427 -4.837 1.00 88.62 82 ALA A C 1
ATOM 633 O O . ALA A 1 82 ? 3.118 -14.257 -5.229 1.00 88.62 82 ALA A O 1
ATOM 634 N N . PHE A 1 83 ? 1.044 -13.407 -5.300 1.00 90.94 83 PHE A N 1
ATOM 635 C CA . PHE A 1 83 ? 0.499 -14.374 -6.258 1.00 90.94 83 PHE A CA 1
ATOM 636 C C . PHE A 1 83 ? 0.900 -14.094 -7.714 1.00 90.94 83 PHE A C 1
ATOM 638 O O . PHE A 1 83 ? 0.659 -14.937 -8.576 1.00 90.94 83 PHE A O 1
ATOM 645 N N . ASP A 1 84 ? 1.580 -12.977 -7.999 1.00 88.31 84 ASP A N 1
ATOM 646 C CA . ASP A 1 84 ? 2.218 -12.758 -9.305 1.00 88.31 84 ASP A CA 1
ATOM 647 C C . ASP A 1 84 ? 3.453 -13.668 -9.485 1.00 88.31 84 ASP A C 1
ATOM 649 O O . ASP A 1 84 ? 3.955 -13.842 -10.599 1.00 88.31 84 ASP A O 1
ATOM 653 N N . HIS A 1 85 ? 3.954 -14.276 -8.400 1.00 91.31 85 HIS A N 1
ATOM 654 C CA . HIS A 1 85 ? 5.036 -15.247 -8.478 1.00 91.31 85 HIS A CA 1
ATOM 655 C C . HIS A 1 85 ? 4.557 -16.540 -9.171 1.00 91.31 85 HIS A C 1
ATOM 657 O O . HIS A 1 85 ? 3.540 -17.106 -8.762 1.00 91.31 85 HIS A O 1
ATOM 663 N N . PRO A 1 86 ? 5.296 -17.094 -10.157 1.00 91.69 86 PRO A N 1
ATOM 664 C CA . PRO A 1 86 ? 4.846 -18.257 -10.932 1.00 91.69 86 PRO A CA 1
ATOM 665 C C . PRO A 1 86 ? 4.475 -19.484 -10.092 1.00 91.69 86 PRO A C 1
ATOM 667 O O . PRO A 1 86 ? 3.592 -20.246 -10.468 1.00 91.69 86 PRO A O 1
ATOM 670 N N . SER A 1 87 ? 5.134 -19.674 -8.945 1.00 93.00 87 SER A N 1
ATOM 671 C CA . SER A 1 87 ? 4.855 -20.801 -8.045 1.00 93.00 87 SER A CA 1
ATOM 672 C C . SER A 1 87 ? 3.588 -20.635 -7.208 1.00 93.00 87 SER A C 1
ATOM 674 O O . SER A 1 87 ? 3.183 -21.601 -6.572 1.00 93.00 87 SER A O 1
ATOM 676 N N . LEU A 1 88 ? 3.015 -19.431 -7.155 1.00 89.38 88 LEU A N 1
ATOM 677 C CA . LEU A 1 88 ? 1.829 -19.089 -6.366 1.00 89.38 88 LEU A CA 1
ATOM 678 C C . LEU A 1 88 ? 0.647 -18.679 -7.257 1.00 89.38 88 LEU A C 1
ATOM 680 O O . LEU A 1 88 ? -0.487 -18.644 -6.793 1.00 89.38 88 LEU A O 1
ATOM 684 N N . HIS A 1 89 ? 0.877 -18.422 -8.544 1.00 85.75 89 HIS A N 1
ATOM 685 C CA . HIS A 1 89 ? -0.154 -17.978 -9.475 1.00 85.75 89 HIS A CA 1
ATOM 686 C C . HIS A 1 89 ? -1.388 -18.896 -9.492 1.00 85.75 89 HIS A C 1
ATOM 688 O O . HIS A 1 89 ? -1.293 -20.109 -9.690 1.00 85.75 89 HIS A O 1
ATOM 694 N N . GLY A 1 90 ? -2.567 -18.293 -9.317 1.00 81.62 90 GLY A N 1
ATOM 695 C CA . GLY A 1 90 ? -3.857 -18.990 -9.312 1.00 81.62 90 GLY A CA 1
ATOM 696 C C . GLY A 1 90 ? -4.172 -19.757 -8.025 1.00 81.62 90 GLY A C 1
ATOM 697 O O . GLY A 1 90 ? -5.231 -20.379 -7.941 1.00 81.62 90 GLY A O 1
ATOM 698 N N . GLN A 1 91 ? -3.295 -19.715 -7.019 1.00 84.88 91 GLN A N 1
ATOM 699 C CA . GLN A 1 91 ? -3.571 -20.293 -5.706 1.00 84.88 91 GLN A CA 1
ATOM 700 C C . GLN A 1 91 ? -4.358 -19.297 -4.859 1.00 84.88 91 GLN A C 1
ATOM 702 O O . GLN A 1 91 ? -4.116 -18.092 -4.895 1.00 84.88 91 GLN A O 1
ATOM 707 N N . ARG A 1 92 ? -5.316 -19.807 -4.084 1.00 82.44 92 ARG A N 1
ATOM 708 C CA . ARG A 1 92 ? -5.963 -19.021 -3.035 1.00 82.44 92 ARG A CA 1
ATOM 709 C C . ARG A 1 92 ? -5.205 -19.250 -1.729 1.00 82.44 92 ARG A C 1
ATOM 711 O O . ARG A 1 92 ? -4.822 -20.395 -1.479 1.00 82.44 92 ARG A O 1
ATOM 718 N N . PRO A 1 93 ? -4.984 -18.204 -0.913 1.00 81.62 93 PRO A N 1
ATOM 719 C CA . PRO A 1 93 ? -4.500 -18.410 0.442 1.00 81.62 93 PRO A CA 1
ATOM 720 C C . PRO A 1 93 ? -5.415 -19.403 1.168 1.00 81.62 93 PRO A C 1
ATOM 722 O O . PRO A 1 93 ? -6.633 -19.360 0.994 1.00 81.62 93 PRO A O 1
ATOM 725 N N . MET A 1 94 ? -4.813 -20.297 1.949 1.00 82.12 94 MET A N 1
ATOM 726 C CA . MET A 1 94 ? -5.551 -21.120 2.905 1.00 82.12 94 MET A CA 1
ATOM 727 C C . MET A 1 94 ? -6.140 -20.223 3.994 1.00 82.12 94 MET A C 1
ATOM 729 O O . MET A 1 94 ? -5.631 -19.121 4.226 1.00 82.12 94 MET A O 1
ATOM 733 N N . ASP A 1 95 ? -7.165 -20.717 4.682 1.00 79.31 95 ASP A N 1
ATOM 734 C CA . ASP A 1 95 ? -7.701 -20.017 5.842 1.00 79.31 95 ASP A CA 1
ATOM 735 C C . ASP A 1 95 ? -6.587 -19.810 6.881 1.00 79.31 95 ASP A C 1
ATOM 737 O O . ASP A 1 95 ? -5.809 -20.739 7.151 1.00 79.31 95 ASP A O 1
ATOM 741 N N . PRO A 1 96 ? -6.454 -18.589 7.429 1.00 74.62 96 PRO A N 1
ATOM 742 C CA . PRO A 1 96 ? -5.454 -18.320 8.442 1.00 74.62 96 PRO A CA 1
ATOM 743 C C . PRO A 1 96 ? -5.712 -19.208 9.669 1.00 74.62 96 PRO A C 1
ATOM 745 O O . PRO A 1 96 ? -6.868 -19.472 10.010 1.00 74.62 96 PRO A O 1
ATOM 748 N N . PRO A 1 97 ? -4.652 -19.687 10.343 1.00 80.19 97 PRO A N 1
ATOM 749 C CA . PRO A 1 97 ? -4.812 -20.432 11.584 1.00 80.19 97 PRO A CA 1
ATOM 750 C C . PRO A 1 97 ? -5.505 -19.564 12.639 1.00 80.19 97 PRO A C 1
ATOM 752 O O . PRO A 1 97 ? -5.409 -18.335 12.603 1.00 80.19 97 PRO A O 1
ATOM 755 N N . GLU A 1 98 ? -6.168 -20.207 13.604 1.00 81.50 98 GLU A N 1
ATOM 756 C CA . GLU A 1 98 ? -6.724 -19.500 14.756 1.00 81.50 98 GLU A CA 1
ATOM 757 C C . GLU A 1 98 ? -5.598 -18.719 15.442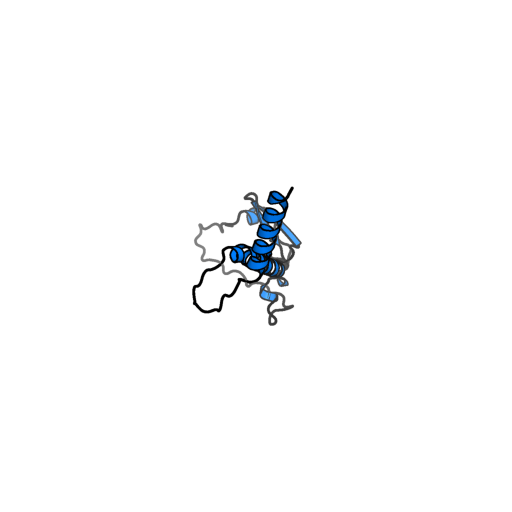 1.00 81.50 98 GLU A C 1
ATOM 759 O O . GLU A 1 98 ? -4.544 -19.273 15.777 1.00 81.50 98 GLU A O 1
ATOM 764 N N . MET A 1 99 ? -5.798 -17.408 15.585 1.00 75.19 99 MET A N 1
ATOM 765 C CA . MET A 1 99 ? -4.823 -16.541 16.230 1.00 75.19 99 MET A CA 1
ATOM 766 C C . MET A 1 99 ? -4.583 -17.063 17.655 1.00 75.19 99 MET A C 1
ATOM 768 O O . MET A 1 99 ? -5.557 -17.300 18.376 1.00 75.19 99 MET A O 1
ATOM 772 N N . PRO A 1 100 ? -3.323 -17.266 18.084 1.00 79.00 100 PRO A N 1
ATOM 773 C CA . PRO A 1 100 ? -3.050 -17.717 19.438 1.00 79.00 100 PRO A CA 1
ATOM 774 C C . PRO A 1 100 ? -3.670 -16.733 20.422 1.00 79.00 100 PRO A C 1
ATOM 776 O O . PRO A 1 100 ? -3.459 -15.525 20.302 1.00 79.00 100 PRO A O 1
ATOM 779 N N . LYS A 1 101 ? -4.412 -17.243 21.407 1.00 74.38 101 LYS A N 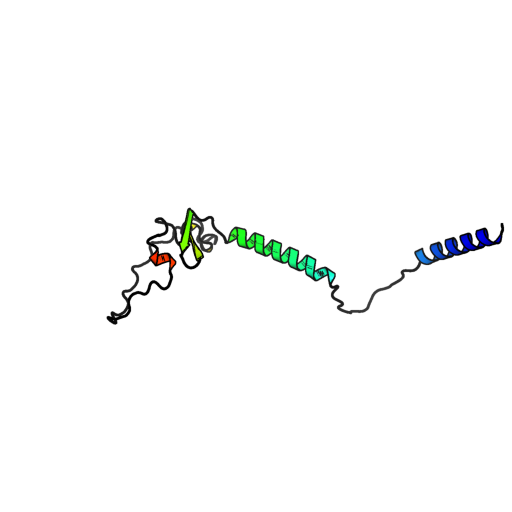1
ATOM 780 C CA . LYS A 1 101 ? -4.833 -16.416 22.536 1.00 74.38 101 LYS A CA 1
ATOM 781 C C . LYS A 1 101 ? -3.564 -15.924 23.226 1.00 74.38 101 LYS A C 1
ATOM 783 O O . LYS A 1 101 ? -2.738 -16.741 23.642 1.00 74.38 101 LYS A O 1
ATOM 788 N N . GLY A 1 102 ? -3.376 -14.605 23.268 1.00 63.41 102 GLY A N 1
ATOM 789 C CA . GLY A 1 102 ? -2.337 -14.000 24.094 1.00 63.41 102 GLY A CA 1
ATOM 790 C C . GLY A 1 102 ? -2.497 -14.484 25.535 1.00 63.41 102 GLY A C 1
ATOM 791 O O . GLY A 1 102 ? -3.598 -14.847 25.946 1.00 63.41 102 GLY A O 1
ATOM 792 N N . TYR A 1 103 ? -1.403 -14.548 26.293 1.00 62.53 103 TYR A N 1
ATOM 793 C CA . TYR A 1 103 ? -1.511 -14.782 27.731 1.00 62.53 103 TYR A CA 1
ATOM 794 C C . TYR A 1 103 ? -2.439 -13.714 28.317 1.00 62.53 103 TYR A C 1
ATOM 796 O O . TYR A 1 103 ? -2.176 -12.530 28.123 1.00 62.53 103 TYR A O 1
ATOM 804 N N . ASP A 1 104 ? -3.502 -14.140 29.005 1.00 54.88 104 ASP A N 1
ATOM 805 C CA . ASP A 1 104 ? -4.461 -13.259 29.669 1.00 54.88 104 ASP A CA 1
ATOM 806 C C . ASP A 1 104 ? -3.743 -12.450 30.761 1.00 54.88 104 ASP A C 1
ATOM 808 O O . ASP A 1 104 ? -3.686 -12.831 31.931 1.00 54.88 104 ASP A O 1
ATOM 812 N N . GLN A 1 105 ? -3.149 -11.323 30.384 1.00 55.41 105 GLN A N 1
ATOM 813 C CA . GLN A 1 105 ? -2.930 -10.237 31.315 1.00 55.41 105 GLN A CA 1
ATOM 814 C C . GLN A 1 105 ? -4.225 -9.430 31.277 1.00 55.41 105 GLN A C 1
ATOM 816 O O . GLN A 1 105 ? -4.495 -8.738 30.302 1.00 55.41 105 GLN A O 1
ATOM 821 N N . GLU A 1 106 ? -5.051 -9.595 32.313 1.00 53.16 106 GLU A N 1
ATOM 822 C CA . GLU A 1 106 ? -6.449 -9.139 32.450 1.00 53.16 106 GLU A CA 1
ATOM 823 C C . GLU A 1 106 ? -6.717 -7.630 32.221 1.00 53.16 106 GLU A C 1
ATOM 825 O O . GLU A 1 106 ? -7.800 -7.158 32.542 1.00 53.16 106 GLU A O 1
ATOM 830 N N . ASN A 1 107 ? -5.789 -6.840 31.671 1.00 50.12 107 ASN A N 1
ATOM 831 C CA . ASN A 1 107 ? -5.953 -5.400 31.461 1.00 50.12 107 ASN A CA 1
ATOM 832 C C . ASN A 1 107 ? -5.300 -4.863 30.173 1.00 50.12 107 ASN A C 1
ATOM 834 O O . ASN A 1 107 ? -4.925 -3.695 30.139 1.00 50.12 107 ASN A O 1
ATOM 838 N N . GLU A 1 108 ? -5.148 -5.664 29.122 1.00 51.84 108 GLU A N 1
ATOM 839 C CA . GLU A 1 108 ? -4.933 -5.118 27.777 1.00 51.84 108 GLU A CA 1
ATOM 840 C C . GLU A 1 108 ? -6.206 -5.366 26.978 1.00 51.84 108 GLU A C 1
ATOM 842 O O . GLU A 1 108 ? -6.454 -6.456 26.463 1.00 51.84 108 GLU A O 1
ATOM 847 N N . SER A 1 109 ? -7.063 -4.342 26.909 1.00 54.16 109 SER A N 1
ATOM 848 C CA . SER A 1 109 ? -7.986 -4.229 25.786 1.00 54.16 109 SER A CA 1
ATOM 849 C C . SER A 1 109 ? -7.174 -4.519 24.531 1.00 54.16 109 SER A C 1
ATOM 851 O O . SER A 1 109 ? -6.127 -3.900 24.350 1.00 54.16 109 SER A O 1
ATOM 853 N N . HIS A 1 110 ? -7.616 -5.467 23.703 1.00 54.84 110 HIS A N 1
ATOM 854 C CA . HIS A 1 110 ? -7.166 -5.547 22.319 1.00 54.84 110 HIS A CA 1
ATOM 855 C C . HIS A 1 110 ? -7.462 -4.174 21.708 1.00 54.84 110 HIS A C 1
ATOM 857 O O . HIS A 1 110 ? -8.583 -3.904 21.283 1.00 54.84 110 HIS A O 1
ATOM 863 N N . GLU A 1 111 ? -6.507 -3.253 21.816 1.00 57.91 111 GLU A N 1
ATOM 864 C CA . GLU A 1 111 ? -6.626 -1.937 21.235 1.00 57.91 111 GLU A CA 1
ATOM 865 C C . GLU A 1 111 ? -6.499 -2.180 19.743 1.00 57.91 111 GLU A C 1
ATOM 867 O O . GLU A 1 111 ? -5.429 -2.486 19.222 1.00 57.91 111 GLU A O 1
ATOM 872 N N . ASP A 1 112 ? -7.635 -2.125 19.062 1.00 59.06 112 ASP A N 1
ATOM 873 C CA . ASP A 1 112 ? -7.686 -1.911 17.631 1.00 59.06 112 ASP A CA 1
ATOM 874 C C . ASP A 1 112 ? -6.940 -0.596 17.356 1.00 59.06 112 ASP A C 1
ATOM 876 O O . ASP A 1 112 ? -7.499 0.497 17.421 1.00 59.06 112 ASP A O 1
ATOM 880 N N . PHE A 1 113 ? -5.626 -0.696 17.134 1.00 68.75 113 PHE A N 1
ATOM 881 C CA . PHE A 1 113 ? -4.729 0.457 17.005 1.00 68.75 113 PHE A CA 1
ATOM 882 C C . PHE A 1 113 ? -5.030 1.312 15.769 1.00 68.75 113 PHE A C 1
ATOM 884 O O . PHE A 1 113 ? -4.467 2.396 15.619 1.00 68.75 113 PHE A O 1
ATOM 891 N N . GLN A 1 114 ? -5.871 0.821 14.858 1.00 83.69 114 GLN A N 1
ATOM 892 C CA . GLN A 1 114 ? -6.173 1.478 13.597 1.00 83.69 114 GLN A CA 1
ATOM 893 C C . GLN A 1 114 ? -7.632 1.930 13.573 1.00 83.69 114 GLN A C 1
ATOM 895 O O . GLN A 1 114 ? -8.555 1.124 13.627 1.00 83.69 114 GLN A O 1
ATOM 900 N N . LEU A 1 115 ? -7.840 3.241 13.453 1.00 89.25 115 LEU A N 1
ATOM 901 C CA . LEU A 1 115 ? -9.152 3.879 13.577 1.00 89.25 115 LEU A CA 1
ATOM 902 C C . LEU A 1 115 ? -10.179 3.369 12.552 1.00 89.25 115 LEU A C 1
ATOM 904 O O . LEU A 1 115 ? -11.378 3.353 12.834 1.00 89.25 115 LEU A O 1
ATOM 908 N N . TRP A 1 116 ? -9.723 2.896 11.387 1.00 89.94 116 TRP A N 1
ATOM 909 C CA . TRP A 1 116 ? -10.597 2.350 10.350 1.00 89.94 116 TRP A CA 1
ATOM 910 C C . TRP A 1 116 ? -11.352 1.092 10.803 1.00 89.94 116 TRP A C 1
ATOM 912 O O . TRP A 1 116 ? -12.501 0.918 10.390 1.00 89.94 116 TRP A O 1
ATOM 922 N N . SER A 1 117 ? -10.778 0.247 11.671 1.00 87.94 117 SER A N 1
ATOM 923 C CA . SER A 1 117 ? -11.457 -0.972 12.145 1.00 87.94 117 SER A CA 1
ATOM 924 C C . SER A 1 117 ? -12.605 -0.656 13.110 1.00 87.94 117 SER A C 1
ATOM 926 O O . SER A 1 117 ? -13.570 -1.414 13.204 1.00 87.94 117 SER A O 1
ATOM 928 N N . LEU A 1 118 ? -12.569 0.519 13.750 1.00 86.38 118 LEU A N 1
ATOM 929 C CA . LEU A 1 118 ? -13.611 1.000 14.661 1.00 86.38 118 LEU A CA 1
ATOM 930 C C . LEU A 1 118 ? -14.857 1.531 13.936 1.00 86.38 118 LEU A C 1
ATOM 932 O O . LEU A 1 118 ? -15.893 1.738 14.568 1.00 86.38 118 LEU A O 1
ATOM 936 N N . SER A 1 119 ? -14.790 1.740 12.617 1.00 84.12 119 SER A N 1
ATOM 937 C CA . SER A 1 119 ? -15.932 2.210 11.814 1.00 84.12 119 SER A CA 1
ATOM 938 C C . SER A 1 119 ? -17.100 1.213 11.772 1.00 84.12 119 SER A C 1
ATOM 940 O O . SER A 1 119 ? -18.216 1.581 11.404 1.00 84.12 119 SER A O 1
ATOM 942 N N . GLY A 1 120 ? -16.851 -0.054 12.128 1.00 86.12 120 GLY A N 1
ATOM 943 C CA . GLY A 1 120 ? -17.779 -1.166 11.920 1.00 86.12 120 GLY A CA 1
ATOM 944 C C . GLY A 1 120 ? -17.842 -1.632 10.462 1.00 86.12 120 GLY A C 1
ATOM 945 O O . GLY A 1 120 ? -18.521 -2.614 10.157 1.00 86.12 120 GLY A O 1
ATOM 946 N N . GLU A 1 121 ? -17.128 -0.962 9.554 1.00 91.56 121 GLU A N 1
ATOM 947 C CA . GLU A 1 121 ? -16.939 -1.435 8.196 1.00 91.56 121 GLU A CA 1
ATOM 948 C C . GLU A 1 121 ? -15.841 -2.491 8.128 1.00 91.56 121 GLU A C 1
ATOM 950 O O . GLU A 1 121 ? -14.794 -2.395 8.759 1.00 91.56 121 GLU A O 1
ATOM 955 N N . SER A 1 122 ? -16.069 -3.493 7.288 1.00 92.50 122 SER A N 1
ATOM 956 C CA . SER A 1 122 ? -15.083 -4.515 6.965 1.00 92.50 122 SER A CA 1
ATOM 957 C C . SER A 1 122 ? -15.050 -4.771 5.464 1.00 92.50 122 SER A C 1
ATOM 959 O O . SER A 1 122 ? -15.941 -4.354 4.703 1.00 92.50 122 SER A O 1
ATOM 961 N N . CYS A 1 123 ? -13.976 -5.423 5.037 1.00 94.44 123 CYS A N 1
ATOM 962 C CA . CYS A 1 123 ? -13.852 -5.952 3.694 1.00 94.44 123 CYS A CA 1
ATOM 963 C C . CYS A 1 123 ? -14.767 -7.169 3.512 1.00 94.44 123 CYS A C 1
ATOM 965 O O . CYS A 1 123 ? -15.086 -7.882 4.462 1.00 94.44 123 CYS A O 1
ATOM 967 N N . LEU A 1 124 ? -15.217 -7.393 2.277 1.00 94.75 124 LEU A N 1
ATOM 968 C CA . LEU A 1 124 ? -16.051 -8.546 1.946 1.00 94.75 124 LEU A CA 1
ATOM 969 C C . LEU A 1 124 ? -15.263 -9.846 2.151 1.00 94.75 124 LEU A C 1
ATOM 971 O O . LEU A 1 124 ? -14.037 -9.868 2.020 1.00 94.75 124 LEU A O 1
ATOM 975 N N . GLU A 1 125 ? -15.960 -10.946 2.412 1.00 92.12 125 GLU A N 1
ATOM 976 C CA . GLU A 1 125 ? -15.309 -12.244 2.576 1.00 92.12 125 GLU A CA 1
ATOM 977 C C . GLU A 1 125 ? -14.502 -12.633 1.322 1.00 92.12 125 GLU A C 1
ATOM 979 O O . GLU A 1 125 ? -14.935 -12.436 0.183 1.00 92.12 125 GLU A O 1
ATOM 984 N N . GLY A 1 126 ? -13.283 -13.140 1.532 1.00 90.19 126 GLY A N 1
ATOM 985 C CA . GLY A 1 126 ? -12.322 -13.411 0.455 1.00 90.19 126 GLY A CA 1
ATOM 986 C C . GLY A 1 126 ? -11.580 -12.177 -0.081 1.00 90.19 126 GLY A C 1
ATOM 987 O O . GLY A 1 126 ? -10.893 -12.273 -1.106 1.00 90.19 126 GLY A O 1
ATOM 988 N N . THR A 1 127 ? -11.702 -11.033 0.594 1.00 93.31 127 THR A N 1
ATOM 989 C CA . THR A 1 127 ? -10.902 -9.826 0.353 1.00 93.31 127 THR A CA 1
ATOM 990 C C . THR A 1 127 ? -10.183 -9.403 1.627 1.00 93.31 127 THR A C 1
ATOM 992 O O . THR A 1 127 ? -10.616 -9.751 2.725 1.00 93.31 127 THR A O 1
ATOM 995 N N . ILE A 1 128 ? -9.066 -8.697 1.482 1.00 91.69 128 ILE A N 1
ATOM 996 C CA . ILE A 1 128 ? -8.287 -8.186 2.611 1.00 91.69 128 ILE A CA 1
ATOM 997 C C . ILE A 1 128 ? -8.170 -6.663 2.527 1.00 91.69 128 ILE A C 1
ATOM 999 O O . ILE A 1 128 ? -8.127 -6.160 1.397 1.00 91.69 128 ILE A O 1
ATOM 1003 N N . PRO A 1 129 ? -8.167 -5.964 3.681 1.00 92.19 129 PRO A N 1
ATOM 1004 C CA . PRO A 1 129 ? -7.842 -4.541 3.756 1.00 92.19 129 PRO A CA 1
ATOM 1005 C C . PRO A 1 129 ? -6.401 -4.255 3.314 1.00 92.19 129 PRO A C 1
ATOM 1007 O O . PRO A 1 129 ? -5.563 -5.191 3.355 1.00 92.19 129 PRO A O 1
#

=== Feature glossary ===
The features interleaved in this record are:

— What the protein is —

Sequence gives the chain of amino acids in standard one-letter code (A=alanine, C=cysteine, …, Y=tyrosine), read N→C. It is the only feature that is directly encoded by the gene; all structural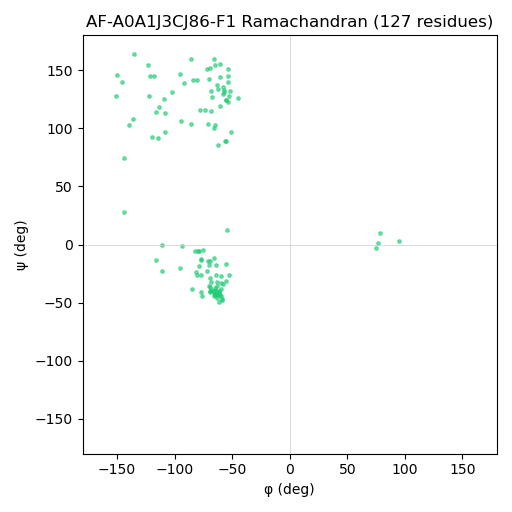 features are derived from the folded form of this sequence.

Database cross-references. InterPro integrates a dozen domain/family signature databases into unified entries with residue-range hits. GO terms attach function/process/location labels with evidence codes. CATH codes position the fold in a four-level structural taxonomy. Organism is the NCBI-taxonomy species name.

— Where its atoms are —

Atomic coordinates in PDBx/mmCIF format — the same representation the Protein Data Bank distributes. Each line of the _atom_site loop places one backbone atom in Cartesian space (units: ångströms, origin: arbitrary).

The six renders are orthographic views along the three Cartesian axes in both directions. Representation (cartoon, sticks, or surface) and color scheme (sequence-rainbow or by-chain) vary across proteins so the training set covers all the common visualization conventions.

— Local backbone conformation —

Eight-state secondary structure (DSSP): H is the canonical α-helix, G the tighter 3₁₀-helix, I the wider π-helix; E/B are β-structure, T and S are turns and bends, and '-' is everything else. DSSP derives these from the pattern of main-chain N–H···O=C hydrogen bonds, not from the sequence.

P-SEA three-state annotation labels each residue as helix, strand, or coil based purely on the geometry of the Cα trace. It serves as a fallback when the full backbone (and thus DSSP) is unavailable.

The φ/ψ torsion pair specifies the backbone conformation at each residue. φ rotates about the N–Cα bond, ψ about the Cα–C bond. Steric clashes forbid most of the (φ, ψ) plane — the allowed regions (α-helix basin, β-sheet basin, left-handed helix) are the Ramachandran-allowed regions.

— Global shape and packing —

The geometric summary reports three shape descriptors. Rg (radius of gyration) measures how spread out the Cα atoms are about their centre of mass; compact globular proteins have small Rg, elongated or unfolded ones large. Cα contacts (<8 Å, |i−j|>4) count long-range residue pairs in spatial proximity — high for tightly packed folds, near zero for rods or random coil. The bounding-box extents give the protein's footprint along x, y, z in Å.

Solvent-accessible surface area (SASA) is the area in Å² traced out by the centre of a 1.4 Å probe sphere (a water molecule) rolled over the protein's van der Waals surface (Shrake–Rupley / Lee–Richards construction). Buried residues have near-zero SASA; fully exposed residues can exceed 200 Å². The total SASA scales roughly with the number of surface residues.

The contact map is a binary N×N matrix image: pixel (i, j) is dark where Cα_i and Cα_j are within 8 Å and |i−j|>4. Because the |i−j|>4 filter removes local helical contacts, off-diagonal stripes parallel to the main diagonal indicate parallel β-sheets; stripes perpendicular to it indicate antiparallel β-sheets. The Ramachandran plot scatters every residue's (φ, ψ) pair against the sterically allowed regions. The PAE heatmap renders the predicted-aligned-error matrix.

— Structural neighborhood —

3Di is Foldseek's structural alphabet. Each residue is assigned one of twenty discrete states based on how its Cα sits relative to its spatial (not sequential) neighbors. Aligning 3Di strings finds structural homologs roughly as well as full 3D superposition, but orders of magnitude faster.

Nearest PDB neighbors are the top structural matches found by Foldseek when searching this structure against the entire Protein Data Bank. Each hit reports a TM-score (0 to 1; >0.5 almost always implies the same fold) and an E-value. These are *structural* homologs — they may share no detectable sequence similarity.

— Confidence and disorder —

For AlphaFold models, the B-factor field carries pLDDT — the model's own estimate of local accuracy on a 0–100 scale. Regions with pLDDT<50 should be treated as essentially unmodeled; they often correspond to intrinsically disordered segments.

Crystallographic B-factors measure how much each atom's electron density is smeared out, in Å². They rise in mobile loops and surface residues and fall in the buried interior. In AlphaFold models this column is repurposed to hold pLDDT instead.

Predicted aligned error is AlphaFold's pairwise confidence. Unlike pLDDT (per-residue), PAE is per-residue-pair and captures whether two parts of the structure are correctly placed relative to each other. Units are ångströms of expected positional error.